Protein AF-A0A7X9FIW3-F1 (afdb_monomer)

Secondary structure (DSSP, 8-state):
-----HHHHHHHHHHHHHHHHHHHHHTS-THHHHSTTHHHHHHHHHTTHHHHHHHHHHHHHHHHHHHHTTTT---S-HHHHHHHHHHHHHHHHHHHHHHHHHHHHHH--TTPPPS--

Mean predicted aligned error: 7.61 Å

Foldseek 3Di:
DLDDDVVLVVLLVVLVVLLVLLVVLVPDDPVQQVDPPNVVSNVSSVVSVVSVVSNVVSVVVSVCVVCVVVVNDCPDDPVNVVVVVCVVPVVVVVVVVVVVVVVCVVPPPDPDDDPPD

Nearest PDB structures (foldseek):
  4j2c-assembly2_C  TM=3.605E-01  e=4.561E+00  Homo sapiens

Structure (mmCIF, N/CA/C/O backbone):
data_AF-A0A7X9FIW3-F1
#
_entry.id   AF-A0A7X9FIW3-F1
#
loop_
_atom_site.group_PDB
_atom_site.id
_atom_site.type_symbol
_atom_site.label_atom_id
_atom_site.label_alt_id
_atom_site.label_comp_id
_atom_site.label_asym_id
_atom_site.label_entity_id
_atom_site.label_seq_id
_atom_site.pdbx_PDB_ins_code
_atom_site.Cartn_x
_atom_site.Cartn_y
_atom_site.Cartn_z
_atom_site.occupancy
_atom_site.B_iso_or_equiv
_atom_site.auth_seq_id
_atom_site.auth_comp_id
_atom_site.auth_asym_id
_atom_site.auth_atom_id
_atom_site.pdbx_PDB_model_num
ATOM 1 N N . MET A 1 1 ? -22.453 4.191 14.105 1.00 42.66 1 MET A N 1
ATOM 2 C CA . MET A 1 1 ? -21.769 4.792 12.939 1.00 42.66 1 MET A CA 1
ATOM 3 C C . MET A 1 1 ? -20.313 5.036 13.299 1.00 42.66 1 MET A C 1
ATOM 5 O O . MET A 1 1 ? -20.052 5.840 14.179 1.00 42.66 1 MET A O 1
ATOM 9 N N . THR A 1 2 ? -19.364 4.321 12.695 1.00 57.62 2 THR A N 1
ATOM 10 C CA . THR A 1 2 ? -17.938 4.665 12.823 1.00 57.62 2 THR A CA 1
ATOM 11 C C . THR A 1 2 ? -17.692 5.971 12.080 1.00 57.62 2 THR A C 1
ATOM 13 O O . THR A 1 2 ? -17.872 6.025 10.863 1.00 57.62 2 THR A O 1
ATOM 16 N N . LYS A 1 3 ? -17.344 7.029 12.815 1.00 69.31 3 LYS A N 1
ATOM 17 C CA . LYS A 1 3 ? -17.013 8.339 12.251 1.00 69.31 3 LYS A CA 1
ATOM 18 C C . LYS A 1 3 ? -15.813 8.164 11.317 1.00 69.31 3 LYS A C 1
ATOM 20 O O . LYS A 1 3 ? -14.757 7.721 11.760 1.00 69.31 3 LYS A O 1
ATOM 25 N N . ARG A 1 4 ? -15.988 8.444 10.023 1.00 79.81 4 ARG A N 1
ATOM 26 C CA . ARG A 1 4 ? -14.851 8.510 9.094 1.00 79.81 4 ARG A CA 1
ATOM 27 C C . ARG A 1 4 ? -14.062 9.773 9.411 1.00 79.81 4 ARG A C 1
ATOM 29 O O . ARG A 1 4 ? -14.666 10.808 9.683 1.00 79.81 4 ARG A O 1
ATOM 36 N N . ILE A 1 5 ? -12.739 9.673 9.375 1.00 89.12 5 ILE A N 1
ATOM 37 C CA . ILE A 1 5 ? -11.832 10.807 9.559 1.00 89.12 5 ILE A CA 1
ATOM 38 C C . ILE A 1 5 ? -11.162 11.038 8.200 1.00 89.12 5 ILE A C 1
ATOM 40 O O . ILE A 1 5 ? -10.210 10.325 7.880 1.00 89.12 5 ILE A O 1
ATOM 44 N N . PRO A 1 6 ? -11.679 11.960 7.363 1.00 91.06 6 PRO A N 1
ATOM 45 C CA . PRO A 1 6 ? -11.217 12.141 5.984 1.00 91.06 6 PRO A CA 1
ATOM 46 C C . PRO A 1 6 ? -9.705 12.348 5.861 1.00 91.06 6 PRO A C 1
ATOM 48 O O . PRO A 1 6 ? -9.083 11.814 4.952 1.00 91.06 6 PRO A O 1
ATOM 51 N N . GLN A 1 7 ? -9.101 13.050 6.818 1.00 93.12 7 GLN A N 1
ATOM 52 C CA . GLN A 1 7 ? -7.665 13.320 6.873 1.00 93.12 7 GLN A CA 1
ATOM 53 C C . GLN A 1 7 ? -6.844 12.026 6.946 1.00 93.12 7 GLN A C 1
ATOM 55 O O . GLN A 1 7 ? -5.830 11.884 6.269 1.00 93.12 7 GLN A O 1
ATOM 60 N N . ILE A 1 8 ? -7.316 11.054 7.732 1.00 92.06 8 ILE A N 1
ATOM 61 C CA . ILE A 1 8 ? -6.669 9.748 7.869 1.00 92.06 8 ILE A CA 1
ATOM 62 C C . ILE A 1 8 ? -6.830 8.935 6.581 1.00 92.06 8 IL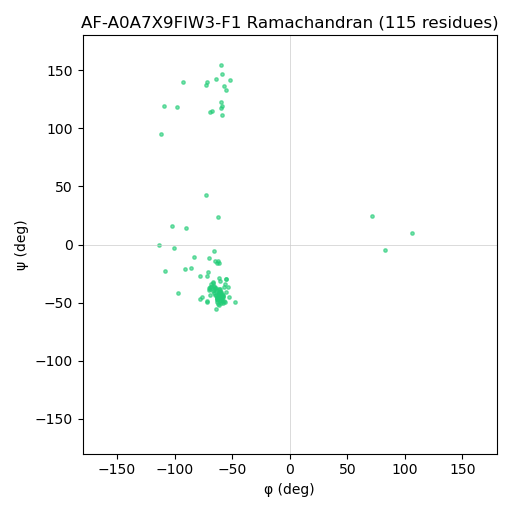E A C 1
ATOM 64 O O . ILE A 1 8 ? -5.894 8.266 6.150 1.00 92.06 8 ILE A O 1
ATOM 68 N N . GLU A 1 9 ? -8.000 9.005 5.945 1.00 92.12 9 GLU A N 1
ATOM 69 C CA . GLU A 1 9 ? -8.245 8.326 4.669 1.00 92.12 9 GLU A CA 1
ATOM 70 C C . GLU A 1 9 ? -7.316 8.861 3.569 1.00 92.12 9 GLU A C 1
ATOM 72 O O . GLU A 1 9 ? -6.695 8.063 2.869 1.00 92.12 9 GLU A O 1
ATOM 77 N N . VAL A 1 10 ? -7.160 10.187 3.465 1.00 94.50 10 VAL A N 1
ATOM 78 C CA . VAL A 1 10 ? -6.236 10.832 2.516 1.00 94.50 10 VAL A CA 1
ATOM 79 C C . VAL A 1 10 ? -4.800 10.397 2.780 1.00 94.50 10 VAL A C 1
ATOM 81 O O . VAL A 1 10 ? -4.105 10.005 1.846 1.00 94.50 10 VAL A O 1
ATOM 84 N N . LEU A 1 11 ? -4.366 10.379 4.042 1.00 94.94 11 LEU A N 1
ATOM 85 C CA . LEU A 1 11 ? -3.013 9.950 4.386 1.00 94.94 11 LEU A CA 1
ATOM 86 C C . LEU A 1 11 ? -2.751 8.491 3.983 1.00 94.94 11 LEU A C 1
ATOM 88 O O . LEU A 1 11 ? -1.678 8.180 3.469 1.00 94.94 11 LEU A O 1
ATOM 92 N N . ARG A 1 12 ? -3.739 7.599 4.133 1.00 94.56 12 ARG A N 1
ATOM 93 C CA . ARG A 1 12 ? -3.618 6.224 3.625 1.00 94.56 12 ARG A CA 1
ATOM 94 C C . ARG A 1 12 ? -3.540 6.168 2.103 1.00 94.56 12 ARG A C 1
ATOM 96 O O . ARG A 1 12 ? -2.791 5.347 1.587 1.00 94.56 12 ARG A O 1
ATOM 103 N N . VAL A 1 13 ? -4.308 6.993 1.391 1.00 95.12 13 VAL A N 1
ATOM 104 C CA . VAL A 1 13 ? -4.256 7.050 -0.079 1.00 95.12 13 VAL A CA 1
ATOM 105 C C . VAL A 1 13 ? -2.881 7.520 -0.544 1.00 95.12 13 VAL A C 1
ATOM 107 O O . VAL A 1 13 ? -2.300 6.877 -1.411 1.00 95.12 13 VAL A O 1
ATOM 110 N N . LEU A 1 14 ? -2.325 8.566 0.073 1.00 95.94 14 LEU A N 1
ATOM 111 C CA . LEU A 1 14 ? -0.973 9.047 -0.228 1.00 95.94 14 LEU A CA 1
ATOM 112 C C . LEU A 1 14 ? 0.086 7.977 0.060 1.00 95.94 14 LEU A C 1
ATOM 114 O O . LEU A 1 14 ? 0.949 7.723 -0.777 1.00 95.94 14 LEU A O 1
ATOM 118 N N . ALA A 1 15 ? -0.015 7.300 1.206 1.00 96.06 15 ALA A N 1
ATOM 119 C CA . ALA A 1 15 ? 0.890 6.214 1.563 1.00 96.06 15 ALA A CA 1
ATOM 120 C C . ALA A 1 15 ? 0.816 5.056 0.551 1.00 96.06 15 ALA A C 1
ATOM 122 O O . ALA A 1 15 ? 1.842 4.590 0.067 1.00 96.06 15 ALA A O 1
ATOM 123 N N . MET A 1 16 ? -0.394 4.637 0.172 1.00 95.75 16 MET A N 1
ATOM 124 C CA . MET A 1 16 ? -0.619 3.580 -0.816 1.00 95.75 16 MET A CA 1
ATOM 125 C C . MET A 1 16 ? -0.145 3.981 -2.221 1.00 95.75 16 MET A C 1
ATOM 127 O O . MET A 1 16 ? 0.406 3.143 -2.930 1.00 95.75 16 MET A O 1
ATOM 131 N N . ALA A 1 17 ? -0.301 5.250 -2.609 1.00 95.44 17 ALA A N 1
ATOM 132 C CA . ALA A 1 17 ? 0.235 5.775 -3.862 1.00 95.44 17 ALA A CA 1
ATOM 133 C C . ALA A 1 17 ? 1.770 5.721 -3.877 1.00 95.44 17 ALA A C 1
ATOM 135 O O . ALA A 1 17 ? 2.350 5.261 -4.856 1.00 95.44 17 ALA A O 1
ATOM 136 N N . GLY A 1 18 ? 2.428 6.102 -2.777 1.00 95.00 18 GLY A N 1
ATOM 137 C CA . GLY A 1 18 ? 3.881 5.971 -2.635 1.00 95.00 18 GLY A CA 1
ATOM 138 C C . GLY A 1 18 ? 4.363 4.526 -2.804 1.00 95.00 18 GLY A C 1
ATOM 139 O O . GLY A 1 18 ? 5.295 4.279 -3.563 1.00 95.00 18 GLY A O 1
ATOM 140 N N . VAL A 1 19 ? 3.680 3.561 -2.175 1.00 95.50 19 VAL A N 1
ATOM 141 C CA . VAL A 1 19 ? 3.976 2.123 -2.336 1.00 95.50 19 VAL A CA 1
ATOM 142 C C . VAL A 1 19 ? 3.789 1.668 -3.781 1.00 95.50 19 VAL A C 1
ATOM 144 O O . VAL A 1 19 ? 4.624 0.939 -4.317 1.00 95.50 19 VAL A O 1
ATOM 147 N N . PHE A 1 20 ? 2.702 2.101 -4.422 1.00 93.75 20 PHE A N 1
ATOM 148 C CA . PHE A 1 20 ? 2.430 1.777 -5.816 1.00 93.75 20 PHE A CA 1
ATOM 149 C C . PHE A 1 20 ? 3.542 2.286 -6.735 1.00 93.75 20 PHE A C 1
ATOM 151 O O . PHE A 1 20 ? 4.073 1.503 -7.518 1.00 93.75 20 PHE A O 1
ATOM 158 N N . PHE A 1 21 ? 3.936 3.557 -6.619 1.00 93.12 21 PHE A N 1
ATOM 159 C CA . PHE A 1 21 ? 4.984 4.119 -7.470 1.00 93.12 21 PHE A CA 1
ATOM 160 C C . PHE A 1 21 ? 6.367 3.534 -7.179 1.00 93.12 21 PHE A C 1
ATOM 162 O O . PHE A 1 21 ? 7.131 3.335 -8.117 1.00 93.12 21 PHE A O 1
ATOM 169 N N . PHE A 1 22 ? 6.669 3.189 -5.926 1.00 92.75 22 PHE A N 1
ATOM 170 C CA . PHE A 1 22 ? 7.884 2.451 -5.576 1.00 92.75 22 PHE A CA 1
ATOM 171 C C . PHE A 1 22 ? 7.963 1.108 -6.313 1.00 92.75 22 PHE A C 1
ATOM 173 O O . PHE A 1 22 ? 8.959 0.809 -6.971 1.00 92.75 22 PHE A O 1
ATOM 180 N N . HIS A 1 23 ? 6.892 0.310 -6.263 1.00 92.06 23 HIS A N 1
ATOM 181 C CA . HIS A 1 23 ? 6.865 -0.975 -6.961 1.00 92.06 23 HIS A CA 1
ATOM 182 C C . HIS A 1 23 ? 6.811 -0.819 -8.479 1.00 92.06 23 HIS A C 1
ATOM 184 O O . HIS A 1 23 ? 7.473 -1.578 -9.183 1.00 92.06 23 HIS A O 1
ATOM 190 N N . LEU A 1 24 ? 6.084 0.177 -8.987 1.00 88.62 24 LEU A N 1
ATOM 191 C CA . LEU A 1 24 ? 6.079 0.487 -10.411 1.00 88.62 24 LEU A CA 1
ATOM 192 C C . LEU A 1 24 ? 7.496 0.815 -10.890 1.00 88.62 24 LEU A C 1
ATOM 194 O O . LEU A 1 24 ? 7.935 0.260 -11.888 1.00 88.62 24 LEU A O 1
ATOM 198 N N . TRP A 1 25 ? 8.234 1.638 -10.144 1.00 88.56 25 TRP A N 1
ATOM 199 C CA . TRP A 1 25 ? 9.617 1.980 -10.468 1.00 88.56 25 TRP A CA 1
ATOM 200 C C . TRP A 1 25 ? 10.538 0.756 -10.492 1.00 88.56 25 TRP A C 1
ATOM 202 O O . TRP A 1 25 ? 11.367 0.636 -11.387 1.00 88.56 25 TRP A O 1
ATOM 212 N N . SER A 1 26 ? 10.346 -0.196 -9.572 1.00 83.50 26 SER A N 1
ATOM 213 C CA . SER A 1 26 ? 11.161 -1.420 -9.502 1.00 83.50 26 SER A CA 1
ATOM 214 C C . SER A 1 26 ? 11.023 -2.367 -10.701 1.00 83.50 26 SER A C 1
ATOM 216 O O . SER A 1 26 ? 11.844 -3.268 -10.852 1.00 83.50 26 SER A O 1
ATOM 218 N N . VAL A 1 27 ? 10.000 -2.183 -11.541 1.00 82.94 27 VAL A N 1
ATOM 219 C C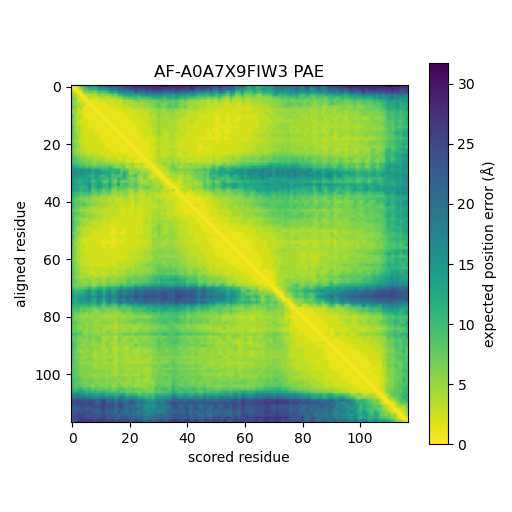A . VAL A 1 27 ? 9.748 -3.026 -12.723 1.00 82.94 27 VAL A CA 1
ATOM 220 C C . VAL A 1 27 ? 9.927 -2.277 -14.048 1.00 82.94 27 VAL A C 1
ATOM 222 O O . VAL A 1 27 ? 9.748 -2.870 -15.111 1.00 82.94 27 VAL A O 1
ATOM 225 N N . ILE A 1 28 ? 10.276 -0.984 -14.010 1.00 84.00 28 ILE A N 1
ATOM 226 C CA . ILE A 1 28 ? 10.591 -0.204 -15.214 1.00 84.00 28 ILE A CA 1
ATOM 227 C C . ILE A 1 28 ? 11.962 -0.651 -15.760 1.00 84.00 28 ILE A C 1
ATOM 229 O O . ILE A 1 28 ? 12.902 -0.812 -14.981 1.00 84.00 28 ILE A O 1
ATOM 233 N N . PRO A 1 29 ? 12.116 -0.829 -17.089 1.00 80.19 29 PRO A N 1
ATOM 234 C CA . PRO A 1 29 ? 13.401 -1.174 -17.697 1.00 80.19 29 PRO A CA 1
ATOM 235 C C . PRO A 1 29 ? 14.507 -0.145 -17.410 1.00 80.19 29 PRO A C 1
ATOM 237 O O . PRO A 1 29 ? 14.250 1.058 -17.413 1.00 80.19 29 PRO A O 1
ATOM 240 N N . GLU A 1 30 ? 15.758 -0.600 -17.279 1.00 77.50 30 GLU A N 1
ATOM 241 C CA . GLU A 1 30 ? 16.923 0.244 -16.937 1.00 77.50 30 GLU A CA 1
ATOM 242 C C . GLU A 1 30 ? 17.139 1.447 -17.875 1.00 77.50 30 GLU A C 1
ATOM 244 O O . GLU A 1 30 ? 17.610 2.508 -17.459 1.00 77.50 30 GLU A O 1
ATOM 249 N N . VAL A 1 31 ? 16.750 1.331 -19.149 1.00 70.25 31 VAL A N 1
ATOM 250 C CA . VAL A 1 31 ? 16.821 2.449 -20.108 1.00 70.25 31 VAL A CA 1
ATOM 251 C C . VAL A 1 31 ? 15.971 3.653 -19.668 1.00 70.25 31 VAL A C 1
ATOM 253 O O . VAL A 1 31 ? 16.340 4.802 -19.917 1.00 70.25 31 VAL A O 1
ATOM 256 N N . GLY A 1 32 ? 14.864 3.404 -18.961 1.00 74.12 32 GLY A N 1
ATOM 257 C CA . GLY A 1 32 ? 13.982 4.434 -18.412 1.00 74.12 32 GLY A CA 1
ATOM 258 C C . GLY A 1 32 ? 14.449 5.016 -17.074 1.00 74.12 32 GLY A C 1
ATOM 259 O O . GLY A 1 32 ? 13.893 6.020 -16.634 1.00 74.12 32 GLY A O 1
ATOM 260 N N . THR A 1 33 ? 15.454 4.418 -16.426 1.00 78.69 33 THR A N 1
ATOM 261 C CA . THR A 1 33 ? 15.944 4.845 -15.103 1.00 78.69 33 THR A CA 1
ATOM 262 C C . THR A 1 33 ? 17.312 5.526 -15.157 1.00 78.69 33 THR A C 1
ATOM 264 O O . THR A 1 33 ? 17.627 6.325 -14.279 1.00 78.69 33 THR A O 1
ATOM 267 N N . THR A 1 34 ? 18.110 5.264 -16.195 1.00 83.94 34 THR A N 1
ATOM 268 C CA . THR A 1 34 ? 19.478 5.797 -16.348 1.00 83.94 34 THR A CA 1
ATOM 269 C C . THR A 1 34 ? 19.553 7.122 -17.112 1.00 83.94 34 THR A C 1
ATOM 271 O O . THR A 1 34 ? 20.514 7.873 -16.950 1.00 83.94 34 THR A O 1
ATOM 274 N N . THR A 1 35 ? 18.542 7.449 -17.919 1.00 85.44 35 THR A N 1
ATOM 275 C CA . THR A 1 35 ? 18.480 8.708 -18.677 1.00 85.44 35 THR A CA 1
ATOM 276 C C . THR A 1 35 ? 17.732 9.786 -17.890 1.00 85.44 35 THR A C 1
ATOM 278 O O . THR A 1 35 ? 16.729 9.469 -17.255 1.00 85.44 35 THR A O 1
ATOM 281 N N . PRO A 1 36 ? 18.166 11.065 -17.890 1.00 85.69 36 PRO A N 1
ATOM 282 C CA . PRO A 1 36 ? 17.428 12.132 -17.214 1.00 85.69 36 PRO A CA 1
ATOM 283 C C . PRO A 1 36 ? 15.987 12.252 -17.740 1.00 85.69 36 PRO A C 1
ATOM 285 O O . PRO A 1 36 ? 15.797 12.238 -18.957 1.00 85.69 36 PRO A O 1
ATOM 288 N N . PRO A 1 37 ? 14.970 12.410 -16.867 1.00 84.88 37 PRO A N 1
ATOM 289 C CA . PRO A 1 37 ? 15.034 12.648 -15.412 1.00 84.88 37 PRO A CA 1
ATOM 290 C C . PRO A 1 37 ? 15.045 11.383 -14.520 1.00 84.88 37 PRO A C 1
ATOM 292 O O . PRO A 1 37 ? 14.835 11.482 -13.312 1.00 84.88 37 PRO A O 1
ATOM 295 N N . GLY A 1 38 ? 15.279 10.200 -15.087 1.00 86.75 38 GLY A N 1
ATOM 296 C CA . GLY A 1 38 ? 15.185 8.895 -14.431 1.00 86.75 38 GLY A CA 1
ATOM 297 C C . GLY A 1 38 ? 15.878 8.775 -13.067 1.00 86.75 38 GLY A C 1
ATOM 298 O O . GLY A 1 38 ? 15.207 8.379 -12.116 1.00 86.75 38 GLY A O 1
ATOM 299 N N . PRO A 1 39 ? 17.150 9.189 -12.902 1.00 89.06 39 PRO A N 1
ATOM 300 C CA . PRO A 1 39 ? 17.836 9.082 -11.612 1.00 89.06 39 PRO A CA 1
ATOM 301 C C . PRO A 1 39 ? 17.137 9.853 -10.482 1.00 89.06 39 PRO A C 1
ATOM 303 O O . PRO A 1 39 ? 16.955 9.326 -9.389 1.00 89.06 39 PRO A O 1
ATOM 306 N N . VAL A 1 40 ? 16.643 11.063 -10.772 1.00 90.00 40 VAL A N 1
ATOM 307 C CA . VAL A 1 40 ? 15.924 11.899 -9.794 1.00 90.00 40 VAL A CA 1
ATOM 308 C C . VAL A 1 40 ? 14.605 11.248 -9.383 1.00 90.00 40 VAL A C 1
ATOM 310 O O . VAL A 1 40 ? 14.249 11.239 -8.205 1.00 90.00 40 VAL A O 1
ATOM 313 N N . PHE A 1 41 ? 13.871 10.675 -10.341 1.00 89.31 41 PHE A N 1
ATOM 314 C CA . PHE A 1 41 ? 12.665 9.917 -10.020 1.00 89.31 41 PHE A CA 1
ATOM 315 C C . PHE A 1 41 ? 12.981 8.666 -9.205 1.00 89.31 41 PHE A C 1
ATOM 317 O O . PHE A 1 41 ? 12.237 8.365 -8.277 1.00 89.31 41 PHE A O 1
ATOM 324 N N . GL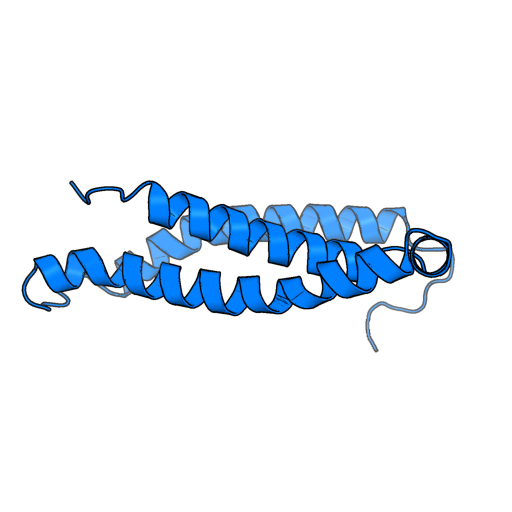Y A 1 42 ? 14.092 7.988 -9.489 1.00 87.50 42 GLY A N 1
ATOM 325 C CA . GLY A 1 42 ? 14.558 6.858 -8.695 1.00 87.50 42 GLY A CA 1
ATOM 326 C C . GLY A 1 42 ? 14.771 7.221 -7.230 1.00 87.50 42 GLY A C 1
ATOM 327 O O . GLY A 1 42 ? 14.213 6.551 -6.363 1.00 87.50 42 GLY A O 1
ATOM 328 N N . ASP A 1 43 ? 15.475 8.317 -6.952 1.00 88.94 43 ASP A N 1
ATOM 329 C CA . ASP A 1 43 ? 15.745 8.769 -5.581 1.00 88.94 43 ASP A CA 1
ATOM 330 C C . ASP A 1 43 ? 14.461 9.095 -4.803 1.00 88.94 43 ASP A C 1
ATOM 332 O O . ASP A 1 43 ? 14.315 8.727 -3.631 1.00 88.94 43 ASP A O 1
ATOM 336 N N . VAL A 1 44 ? 13.501 9.756 -5.461 1.00 90.31 44 VAL A N 1
ATOM 337 C CA . VAL A 1 44 ? 12.211 10.127 -4.860 1.00 90.31 44 VAL A CA 1
ATOM 338 C C . VAL A 1 44 ? 11.322 8.900 -4.660 1.00 90.31 44 VAL A C 1
ATOM 340 O O . VAL A 1 44 ? 10.778 8.697 -3.573 1.00 90.31 44 VAL A O 1
ATOM 343 N N . LEU A 1 45 ? 11.161 8.068 -5.690 1.00 91.69 45 LEU A N 1
ATOM 344 C CA . LEU A 1 45 ? 10.267 6.912 -5.647 1.00 91.69 45 LEU A CA 1
ATOM 345 C C . LEU A 1 45 ? 10.807 5.800 -4.752 1.00 91.69 45 LEU A C 1
ATOM 347 O O . LEU A 1 45 ? 10.003 5.101 -4.134 1.00 91.69 45 LEU A O 1
ATOM 351 N N . ALA A 1 46 ? 12.130 5.699 -4.581 1.00 88.12 46 ALA A N 1
ATOM 352 C CA . ALA A 1 46 ? 12.757 4.817 -3.601 1.00 88.12 46 ALA A CA 1
ATOM 353 C C . ALA A 1 46 ? 12.241 5.072 -2.176 1.00 88.12 46 ALA A C 1
ATOM 355 O O . ALA A 1 46 ? 12.132 4.124 -1.404 1.00 88.12 46 ALA A O 1
ATOM 356 N N . GLN A 1 47 ? 11.833 6.303 -1.837 1.00 91.94 47 GLN A N 1
ATOM 357 C CA . GLN A 1 47 ? 11.260 6.628 -0.521 1.00 91.94 47 GLN A CA 1
ATOM 358 C C . GLN A 1 47 ? 9.862 6.035 -0.294 1.00 91.94 47 GLN A C 1
ATOM 360 O O . GLN A 1 47 ? 9.370 6.023 0.838 1.00 91.94 47 GLN A O 1
ATOM 365 N N . GLY A 1 48 ? 9.208 5.506 -1.332 1.00 91.56 48 GLY A N 1
ATOM 366 C CA . GLY A 1 48 ? 7.865 4.937 -1.229 1.00 91.56 48 GLY A CA 1
ATOM 367 C C . GLY A 1 48 ? 7.756 3.724 -0.294 1.00 91.56 48 GLY A C 1
ATOM 368 O O . GLY A 1 48 ? 6.647 3.414 0.147 1.00 91.56 48 GLY A O 1
ATOM 369 N N . TYR A 1 49 ? 8.874 3.102 0.116 1.00 91.56 49 TYR A N 1
ATOM 370 C CA . TYR A 1 49 ? 8.888 2.063 1.161 1.00 91.56 49 TYR A CA 1
ATOM 371 C C . TYR A 1 49 ? 8.281 2.550 2.491 1.00 91.56 49 TYR A C 1
ATOM 373 O O . TYR A 1 49 ? 7.596 1.789 3.182 1.00 91.56 49 TYR A O 1
ATOM 381 N N . LEU A 1 50 ? 8.454 3.837 2.826 1.00 94.62 50 LEU A N 1
ATOM 382 C CA . LEU A 1 50 ? 7.859 4.457 4.016 1.00 94.62 50 LEU A CA 1
ATOM 383 C C . LEU A 1 50 ? 6.328 4.413 3.973 1.00 94.62 50 LEU A C 1
ATOM 385 O O . LEU A 1 50 ? 5.675 4.314 5.015 1.00 94.62 50 LEU A O 1
ATOM 389 N N . GLY A 1 51 ? 5.749 4.419 2.769 1.00 94.88 51 GLY A N 1
ATOM 390 C CA . GLY A 1 51 ? 4.313 4.289 2.560 1.00 94.88 51 GLY A CA 1
ATOM 391 C C . GLY A 1 51 ? 3.748 3.005 3.168 1.00 94.88 51 GLY A C 1
ATOM 392 O O . GLY A 1 51 ? 2.676 3.047 3.768 1.00 94.88 51 GLY A O 1
ATOM 393 N N . VAL A 1 52 ? 4.480 1.883 3.122 1.00 94.44 52 VAL A N 1
ATOM 394 C CA . VAL A 1 52 ? 4.038 0.612 3.729 1.00 94.44 52 VAL A CA 1
ATOM 395 C C . VAL A 1 52 ? 3.910 0.756 5.244 1.00 94.44 52 VAL A C 1
ATOM 397 O O . VAL A 1 52 ? 2.902 0.351 5.829 1.00 94.44 52 VAL A O 1
ATOM 400 N N . VAL A 1 53 ? 4.917 1.361 5.880 1.00 95.69 53 VAL A N 1
ATOM 401 C CA . VAL A 1 53 ? 4.963 1.561 7.335 1.00 95.69 53 VAL A CA 1
ATOM 402 C C . VAL A 1 53 ? 3.809 2.457 7.778 1.00 95.69 53 VAL A C 1
ATOM 404 O O . VAL A 1 53 ? 3.027 2.079 8.653 1.00 95.69 53 VAL A O 1
ATOM 407 N N . VAL A 1 54 ? 3.651 3.609 7.122 1.00 95.44 54 VAL A N 1
ATOM 408 C CA . VAL 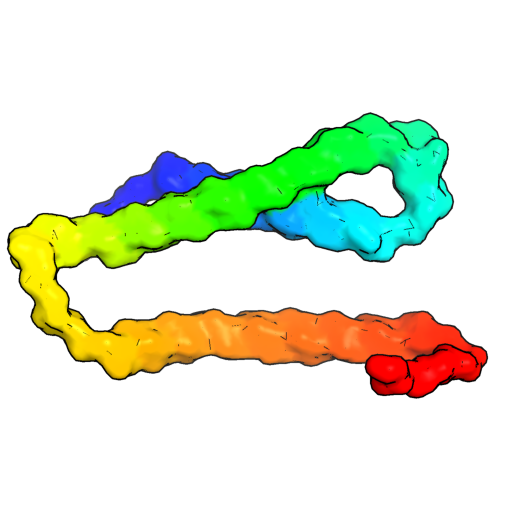A 1 54 ? 2.601 4.589 7.428 1.00 95.44 54 VAL A CA 1
ATOM 409 C C . VAL A 1 54 ? 1.209 3.996 7.195 1.00 95.44 54 VAL A C 1
ATOM 411 O O . VAL A 1 54 ? 0.345 4.079 8.071 1.00 95.44 54 VAL A O 1
ATOM 414 N N . PHE A 1 55 ? 0.985 3.339 6.054 1.00 95.44 55 PHE A N 1
ATOM 415 C CA . PHE A 1 55 ? -0.300 2.726 5.724 1.00 95.44 55 PHE A CA 1
ATOM 416 C C . PHE A 1 55 ? -0.704 1.652 6.739 1.00 95.44 55 PHE A C 1
ATOM 418 O O . PHE A 1 55 ? -1.855 1.633 7.191 1.00 95.44 55 PHE A O 1
ATOM 425 N N . ASN A 1 56 ? 0.228 0.776 7.124 1.00 94.19 56 ASN A N 1
ATOM 426 C CA . ASN A 1 56 ? -0.040 -0.301 8.074 1.00 94.19 56 ASN A CA 1
ATOM 427 C C . ASN A 1 56 ? -0.287 0.230 9.491 1.00 94.19 56 ASN A C 1
ATOM 429 O O . ASN A 1 56 ? -1.253 -0.198 10.129 1.00 94.19 56 ASN A O 1
ATOM 433 N N . ALA A 1 57 ? 0.512 1.197 9.955 1.00 95.44 57 ALA A N 1
ATOM 434 C CA . ALA A 1 57 ? 0.332 1.827 11.262 1.00 95.44 57 ALA A CA 1
ATOM 435 C C . ALA A 1 57 ? -1.039 2.516 11.374 1.00 95.44 57 ALA A C 1
ATOM 437 O O . ALA A 1 57 ? -1.798 2.266 12.314 1.00 95.44 57 ALA A O 1
ATOM 438 N N . ILE A 1 58 ? -1.409 3.312 10.366 1.00 94.50 58 ILE A N 1
ATOM 439 C CA . ILE A 1 58 ? -2.704 3.998 10.319 1.00 94.50 58 ILE A CA 1
ATOM 440 C C . ILE A 1 58 ? -3.858 3.002 10.217 1.00 94.50 58 ILE A C 1
ATOM 442 O O . ILE A 1 58 ? -4.878 3.163 10.887 1.00 94.50 58 ILE A O 1
ATOM 446 N N . SER A 1 59 ? -3.727 1.972 9.381 1.00 91.38 59 SER A N 1
ATOM 447 C CA . SER A 1 59 ? -4.766 0.951 9.238 1.00 91.38 59 SER A CA 1
ATOM 448 C C . SER A 1 59 ? -5.003 0.222 10.559 1.00 91.38 59 SER A C 1
ATOM 450 O O . SER A 1 59 ? -6.156 0.026 10.938 1.00 91.38 59 SER A O 1
ATOM 452 N N . GLY A 1 60 ? -3.937 -0.119 11.290 1.00 90.81 60 GLY A N 1
ATOM 453 C CA . GLY A 1 60 ? -4.024 -0.678 12.640 1.00 90.81 60 GLY A CA 1
ATOM 454 C C . GLY A 1 60 ? -4.747 0.257 13.610 1.00 90.81 60 GLY A C 1
ATOM 455 O O . GLY A 1 60 ? -5.703 -0.160 14.259 1.00 90.81 60 GLY A O 1
ATOM 456 N N . 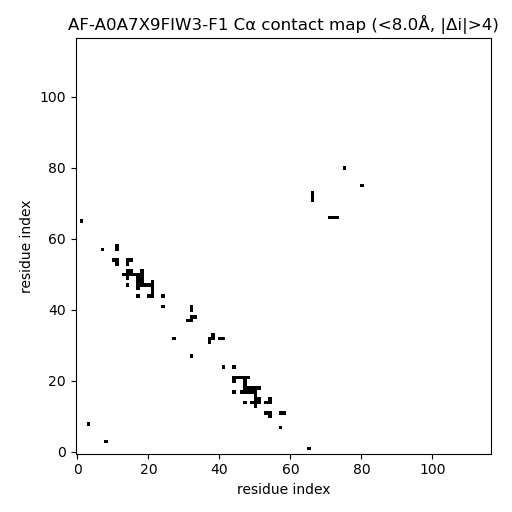PHE A 1 61 ? -4.365 1.534 13.638 1.00 91.19 61 PHE A N 1
ATOM 457 C CA . PHE A 1 61 ? -5.007 2.557 14.468 1.00 91.19 61 PHE A CA 1
ATOM 458 C C . PHE A 1 61 ? -6.509 2.726 14.168 1.00 91.19 61 PHE A C 1
ATOM 460 O O . PHE A 1 61 ? -7.347 2.732 15.070 1.00 91.19 61 PHE A O 1
ATOM 467 N N . VAL A 1 62 ? -6.891 2.809 12.891 1.00 90.25 62 VAL A N 1
ATOM 468 C CA . VAL A 1 62 ? -8.303 2.933 12.488 1.00 90.25 62 VAL A CA 1
ATOM 469 C C . VAL A 1 62 ? -9.099 1.678 12.851 1.00 90.25 62 VAL A C 1
ATOM 471 O O . VAL A 1 62 ? -10.269 1.777 13.221 1.00 90.25 62 VAL A O 1
ATOM 474 N N . LEU A 1 63 ? -8.481 0.497 12.763 1.00 87.44 63 LEU A N 1
ATOM 475 C CA . LEU A 1 63 ? -9.113 -0.768 13.137 1.00 87.44 63 LEU A CA 1
ATOM 476 C C . LEU A 1 63 ? -9.389 -0.864 14.644 1.00 87.44 63 LEU A C 1
ATOM 478 O O . LEU A 1 63 ? -10.384 -1.482 15.025 1.00 87.44 63 LEU A O 1
ATOM 482 N N . THR A 1 64 ? -8.557 -0.255 15.493 1.00 87.44 64 THR A N 1
ATOM 483 C CA . THR A 1 64 ? -8.724 -0.283 16.956 1.00 87.44 64 THR A CA 1
ATOM 484 C C . THR A 1 64 ? -9.652 0.812 17.486 1.00 87.44 64 THR A C 1
ATOM 486 O O . THR A 1 64 ? -10.234 0.641 18.556 1.00 87.44 64 THR A O 1
ATOM 489 N N . LEU A 1 65 ? -9.888 1.893 16.737 1.00 87.25 65 LEU A N 1
ATOM 490 C CA . LEU A 1 65 ? -10.750 3.009 17.155 1.00 87.25 65 LEU A CA 1
ATOM 491 C C . LEU A 1 65 ? -12.167 2.589 17.623 1.00 87.25 65 LEU A C 1
ATOM 493 O O . LEU A 1 65 ? -12.614 3.047 18.678 1.00 87.25 65 LEU A O 1
ATOM 497 N N . PRO A 1 66 ? -12.889 1.687 16.924 1.00 82.38 66 PRO A N 1
ATOM 498 C CA . PRO A 1 66 ? -14.206 1.226 17.364 1.00 82.38 66 PRO A CA 1
ATOM 499 C C . PRO A 1 66 ? -14.146 0.324 18.602 1.00 82.38 66 PRO A C 1
ATOM 501 O O . PRO A 1 66 ? -15.149 0.194 19.299 1.00 82.38 66 PRO A O 1
ATOM 504 N N . LEU A 1 67 ? -13.002 -0.323 18.850 1.00 83.31 67 LEU A N 1
ATOM 505 C CA . LEU A 1 67 ? -12.771 -1.156 20.029 1.00 83.31 67 LEU A CA 1
ATOM 506 C C . LEU A 1 67 ? -12.518 -0.279 21.260 1.00 83.31 67 LEU A C 1
ATOM 508 O O . LEU A 1 67 ? -13.138 -0.488 22.301 1.00 83.31 67 LEU A O 1
ATOM 512 N N . ALA A 1 68 ? -11.682 0.752 21.110 1.00 84.31 68 ALA A N 1
ATOM 513 C CA . ALA A 1 68 ? -11.439 1.754 22.144 1.00 84.31 68 ALA A CA 1
ATOM 514 C C . ALA A 1 68 ? -12.742 2.461 22.558 1.00 84.31 68 ALA A C 1
ATOM 516 O O . ALA A 1 68 ? -13.039 2.569 23.744 1.00 84.31 68 ALA A O 1
ATOM 517 N N . ALA A 1 69 ? -13.587 2.829 21.588 1.00 83.12 69 ALA A N 1
ATOM 518 C CA . ALA A 1 69 ? -14.895 3.440 21.844 1.00 83.12 69 ALA A CA 1
ATOM 519 C C . ALA A 1 69 ? -15.886 2.535 22.610 1.00 83.12 69 ALA A C 1
ATOM 521 O O . ALA A 1 69 ? -16.893 3.023 23.113 1.00 83.12 69 ALA A O 1
ATOM 522 N N . ARG A 1 70 ? -15.629 1.222 22.691 1.00 82.31 70 ARG A N 1
ATOM 523 C CA . ARG A 1 70 ? -16.449 0.235 23.418 1.00 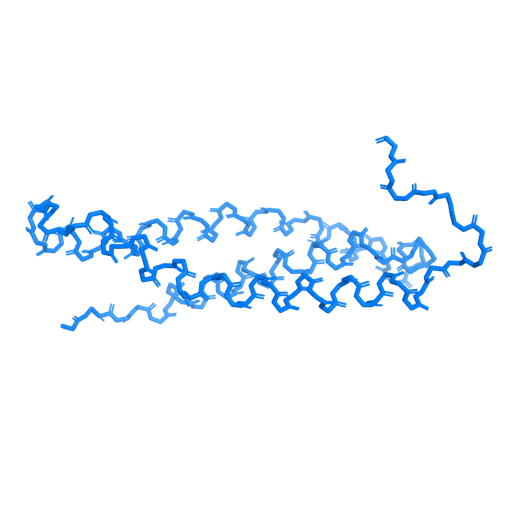82.31 70 ARG A CA 1
ATOM 524 C C . ARG A 1 70 ? -15.842 -0.166 24.768 1.00 82.31 70 ARG A C 1
ATOM 526 O O . ARG A 1 70 ? -16.208 -1.205 25.308 1.00 82.31 70 ARG A O 1
ATOM 533 N N . GLY A 1 71 ? -14.883 0.604 25.285 1.00 81.06 71 GLY A N 1
ATOM 534 C CA . GLY A 1 71 ? -14.204 0.290 26.544 1.00 81.06 71 GLY A CA 1
ATOM 535 C C . GLY A 1 71 ? -13.244 -0.901 26.447 1.00 81.06 71 GLY A C 1
ATOM 536 O O . GLY A 1 71 ? -13.000 -1.569 27.443 1.00 81.06 71 GLY A O 1
ATOM 537 N N . GLY A 1 72 ? -12.727 -1.211 25.251 1.00 71.19 72 GLY A N 1
ATOM 538 C CA . GLY A 1 72 ? -11.716 -2.259 25.048 1.00 71.19 72 GLY A CA 1
ATOM 539 C C . GLY A 1 72 ? -12.260 -3.689 24.941 1.00 71.19 72 GLY A C 1
ATOM 540 O O . GLY A 1 72 ? -11.502 -4.607 24.633 1.00 71.19 72 GLY A O 1
ATOM 541 N N . GLY A 1 73 ? -13.566 -3.898 25.126 1.00 73.50 73 GLY A N 1
ATOM 542 C CA . GLY A 1 73 ? -14.182 -5.220 25.018 1.00 73.50 73 GLY A CA 1
ATOM 543 C C . GLY A 1 73 ? -14.155 -5.775 23.589 1.00 73.50 73 GLY A C 1
ATOM 544 O O . GLY A 1 73 ? -14.849 -5.270 22.701 1.00 73.50 73 GLY A O 1
ATOM 545 N N . LEU A 1 74 ? -13.422 -6.874 23.373 1.00 69.06 74 LEU A N 1
ATOM 546 C CA . LEU A 1 74 ? -13.355 -7.638 22.117 1.00 69.06 74 LEU A CA 1
ATOM 547 C C . LEU A 1 74 ? -14.640 -8.442 21.844 1.00 69.06 74 LEU A C 1
ATOM 549 O O . LEU A 1 74 ? -14.562 -9.572 21.377 1.00 69.06 74 LEU A O 1
ATOM 553 N N . GLY A 1 75 ? -15.837 -7.882 22.067 1.00 68.25 75 GLY A N 1
ATOM 554 C CA . GLY A 1 75 ? -17.143 -8.507 21.759 1.00 68.25 75 GLY A CA 1
ATOM 555 C C . GLY A 1 75 ? -17.380 -8.803 20.261 1.00 68.25 75 GLY A C 1
ATOM 556 O O . GLY A 1 75 ? -18.511 -8.840 19.779 1.00 68.25 75 GLY A O 1
ATOM 557 N N . LEU A 1 76 ? -16.303 -8.940 19.493 1.00 71.62 76 LEU A N 1
ATOM 558 C CA . LEU A 1 76 ? -16.198 -9.260 18.090 1.00 71.62 76 LEU A CA 1
ATOM 559 C C . LEU A 1 76 ? -15.631 -10.675 17.962 1.00 71.62 76 LEU A C 1
ATOM 561 O O . LEU A 1 76 ? -14.498 -10.954 18.335 1.00 71.62 76 LEU A O 1
ATOM 565 N N . SER A 1 77 ? -16.408 -11.562 17.352 1.00 84.56 77 SER A N 1
ATOM 566 C CA . SER A 1 77 ? -15.904 -12.860 16.909 1.00 84.56 77 SER A CA 1
ATOM 567 C C . SER A 1 77 ? -14.749 -12.663 15.914 1.00 84.56 77 SER A C 1
ATOM 569 O O . SER A 1 77 ? -14.942 -12.084 14.838 1.00 84.56 77 SER A O 1
ATOM 571 N N . ALA A 1 78 ? -13.559 -13.168 16.258 1.00 82.12 78 ALA A N 1
ATOM 572 C CA . ALA A 1 78 ? -12.377 -13.114 15.397 1.00 82.12 78 ALA A CA 1
ATOM 573 C C . ALA A 1 78 ? -12.650 -13.747 14.021 1.00 82.12 78 ALA A C 1
ATOM 575 O O . ALA A 1 78 ? -12.299 -13.178 12.988 1.00 82.12 78 ALA A O 1
ATOM 576 N N . SER A 1 79 ? -13.378 -14.867 13.978 1.00 86.56 79 SER A N 1
ATOM 577 C CA . SER A 1 79 ? -13.748 -15.525 12.719 1.00 86.56 79 SER A CA 1
ATOM 578 C C . SER A 1 79 ? -14.662 -14.653 11.850 1.00 86.56 79 SER A C 1
ATOM 580 O O . SER A 1 79 ? -14.462 -14.555 10.637 1.00 86.56 79 SER A O 1
ATOM 582 N N . ARG A 1 80 ? -15.621 -13.933 12.451 1.00 87.38 80 ARG A N 1
ATOM 583 C CA . ARG A 1 80 ? -16.455 -12.955 11.730 1.00 87.38 80 ARG A CA 1
ATOM 584 C C . ARG A 1 80 ? -15.619 -11.790 11.190 1.00 87.38 80 ARG A C 1
ATOM 586 O O . ARG A 1 80 ? -15.913 -11.312 10.092 1.00 87.38 80 ARG A O 1
ATOM 593 N N . PHE A 1 81 ? -14.607 -11.337 11.931 1.00 85.25 81 PHE A N 1
ATOM 594 C CA . PHE A 1 81 ? -13.681 -10.295 11.483 1.00 85.25 81 PHE A CA 1
ATOM 595 C C . PHE A 1 81 ? -12.863 -10.752 10.268 1.00 85.25 81 PHE A C 1
ATOM 597 O O . PHE A 1 81 ? -12.932 -10.113 9.214 1.00 85.25 81 PHE A O 1
ATOM 604 N N . PHE A 1 82 ? -12.166 -11.887 10.376 1.00 89.56 82 PHE A N 1
ATOM 605 C CA . PHE A 1 82 ? -11.335 -12.408 9.290 1.00 89.56 82 PHE A CA 1
ATOM 606 C C . PHE A 1 82 ? -12.157 -12.732 8.046 1.00 89.56 82 PHE A C 1
ATOM 608 O O . PHE A 1 82 ? -11.768 -12.326 6.957 1.00 89.56 82 PHE A O 1
ATOM 615 N N . ARG A 1 83 ? -13.345 -13.335 8.181 1.00 93.19 83 ARG A N 1
ATOM 616 C CA . ARG A 1 83 ? -14.211 -13.630 7.028 1.00 93.19 83 ARG A CA 1
ATOM 617 C C . ARG A 1 83 ? -14.603 -12.376 6.245 1.00 93.19 83 ARG A C 1
ATOM 619 O O . ARG A 1 83 ? -14.570 -12.383 5.019 1.00 93.19 83 ARG A O 1
ATOM 626 N N . ARG A 1 84 ? -14.947 -11.281 6.934 1.00 89.69 84 ARG A N 1
ATOM 627 C CA . ARG A 1 84 ? -15.281 -10.000 6.280 1.00 89.69 84 ARG A CA 1
ATOM 628 C C . ARG A 1 84 ? -14.070 -9.361 5.611 1.00 89.69 84 ARG A C 1
ATOM 630 O O . ARG A 1 84 ? -14.222 -8.729 4.570 1.00 89.69 84 ARG A O 1
ATOM 637 N N . ARG A 1 85 ? -12.892 -9.491 6.222 1.00 89.50 85 ARG A N 1
ATOM 638 C CA . ARG A 1 85 ? -11.646 -8.936 5.690 1.00 89.50 85 ARG A CA 1
ATOM 639 C C . ARG A 1 85 ? -11.176 -9.720 4.465 1.00 89.50 85 ARG A C 1
ATOM 641 O O . ARG A 1 85 ? -10.943 -9.116 3.426 1.00 89.50 85 ARG A O 1
ATOM 648 N N . LEU A 1 86 ? -11.136 -11.046 4.555 1.00 94.19 86 LEU A N 1
ATOM 649 C CA . LEU A 1 86 ? -10.772 -11.935 3.451 1.00 94.19 86 LEU A CA 1
ATOM 650 C C . LEU A 1 86 ? -11.751 -11.811 2.282 1.00 94.19 86 LEU A C 1
ATOM 652 O O . LEU A 1 86 ? -11.315 -11.628 1.155 1.00 94.19 86 LEU A O 1
ATOM 656 N N . GLY A 1 87 ? -13.062 -11.770 2.543 1.00 94.88 87 GLY A N 1
ATOM 657 C CA . GLY A 1 87 ? -14.065 -11.571 1.489 1.00 94.88 87 GLY A CA 1
ATOM 658 C C . GLY A 1 87 ? -13.945 -10.240 0.733 1.00 94.88 87 GLY A C 1
ATOM 659 O O . GLY A 1 87 ? -14.522 -10.104 -0.337 1.00 94.88 87 GLY A O 1
ATOM 660 N N . ARG A 1 88 ? -13.200 -9.262 1.267 1.00 89.56 88 ARG A N 1
ATOM 661 C CA . ARG A 1 88 ? -12.884 -7.997 0.583 1.00 89.56 88 ARG A CA 1
ATOM 662 C C . ARG A 1 88 ? -11.515 -8.028 -0.101 1.00 89.56 88 ARG A C 1
ATOM 664 O O . ARG A 1 88 ? -11.403 -7.546 -1.218 1.00 89.56 88 ARG A O 1
ATOM 671 N N . ILE A 1 89 ? -10.498 -8.594 0.554 1.00 91.75 89 ILE A N 1
ATOM 672 C CA . ILE A 1 89 ? -9.111 -8.606 0.059 1.00 91.75 89 ILE A CA 1
ATOM 673 C C . ILE A 1 89 ? -8.905 -9.667 -1.028 1.00 91.75 89 ILE A C 1
ATOM 675 O O . ILE A 1 89 ? -8.326 -9.366 -2.067 1.00 91.75 89 ILE A O 1
ATOM 679 N N . CYS A 1 90 ? -9.383 -10.897 -0.812 1.00 95.50 90 CYS A N 1
ATOM 680 C CA . CYS A 1 90 ? -9.123 -12.026 -1.707 1.00 95.50 90 CYS A CA 1
ATOM 681 C C . CYS A 1 90 ? -9.598 -11.780 -3.149 1.00 95.50 90 CYS A C 1
ATOM 683 O O . CYS A 1 90 ? -8.812 -12.046 -4.053 1.00 95.50 90 CYS A O 1
ATOM 685 N N . PRO A 1 91 ? -10.806 -11.235 -3.412 1.00 95.81 91 PRO A N 1
ATOM 686 C CA . PRO A 1 91 ? -11.238 -10.983 -4.788 1.00 95.81 91 PRO A CA 1
ATOM 687 C C . PRO A 1 91 ? -10.305 -10.027 -5.538 1.00 95.81 91 PRO A C 1
ATOM 689 O O . PRO A 1 91 ? -9.929 -10.295 -6.675 1.00 95.81 91 PRO A O 1
ATOM 692 N N . GLN A 1 92 ? -9.888 -8.935 -4.888 1.00 93.75 92 GLN A N 1
ATOM 693 C CA . GLN A 1 92 ? -8.982 -7.954 -5.492 1.00 93.75 92 GLN A CA 1
ATOM 694 C C . GLN A 1 92 ? -7.576 -8.530 -5.684 1.00 93.75 92 GLN A C 1
ATOM 696 O O . GLN A 1 92 ? -6.947 -8.280 -6.708 1.00 93.75 92 GLN A O 1
ATOM 701 N N . TYR A 1 93 ? -7.108 -9.333 -4.726 1.00 93.25 93 TYR A N 1
ATOM 702 C CA . TYR A 1 93 ? -5.830 -10.032 -4.813 1.00 93.25 93 TYR A CA 1
ATOM 703 C C . TYR A 1 93 ? -5.791 -11.001 -5.998 1.00 93.25 93 TYR A C 1
ATOM 705 O O . TYR A 1 93 ? -4.886 -10.909 -6.820 1.00 93.25 93 TYR A O 1
ATOM 713 N N . TYR A 1 94 ? -6.781 -11.890 -6.124 1.00 96.19 94 TYR A N 1
ATOM 714 C CA . TYR A 1 94 ? -6.811 -12.861 -7.219 1.00 96.19 94 TYR A CA 1
ATOM 715 C C . TYR A 1 94 ? -7.014 -12.196 -8.580 1.00 96.19 94 TYR A C 1
ATOM 717 O O . TYR A 1 94 ? -6.443 -12.663 -9.560 1.00 96.19 94 TYR A O 1
ATOM 725 N N . LEU A 1 95 ? -7.759 -11.088 -8.649 1.00 96.44 95 LEU A N 1
ATOM 726 C CA . LEU A 1 95 ? -7.864 -10.295 -9.872 1.00 96.44 95 LEU A CA 1
ATOM 727 C C . LEU A 1 95 ? -6.509 -9.698 -10.271 1.00 96.44 95 LEU A C 1
ATOM 729 O O . LEU A 1 95 ? -6.090 -9.850 -11.414 1.00 96.44 95 LEU A O 1
ATOM 733 N N . ALA A 1 96 ? -5.811 -9.050 -9.336 1.00 91.56 96 ALA A N 1
ATOM 734 C CA . ALA A 1 96 ? -4.489 -8.488 -9.599 1.00 91.56 96 ALA A CA 1
ATOM 735 C C . ALA A 1 96 ? -3.486 -9.580 -9.998 1.00 91.56 96 ALA A C 1
ATOM 737 O O . ALA A 1 96 ? -2.731 -9.392 -10.947 1.00 91.56 96 ALA A O 1
ATOM 738 N N . LEU A 1 97 ? -3.519 -10.728 -9.316 1.00 93.12 97 LEU A N 1
ATOM 739 C CA . LEU A 1 97 ? -2.688 -11.883 -9.637 1.00 93.12 97 LEU A CA 1
ATOM 740 C C . LEU A 1 97 ? -2.976 -12.395 -11.051 1.00 93.12 97 LEU A C 1
ATOM 742 O O . LEU A 1 97 ? -2.045 -12.556 -11.826 1.00 93.12 97 LEU A O 1
ATOM 746 N N . ALA A 1 98 ? -4.247 -12.581 -11.412 1.00 95.75 98 ALA A N 1
ATOM 747 C CA . ALA A 1 98 ? -4.634 -13.031 -12.746 1.00 95.75 98 ALA A CA 1
ATOM 748 C C . ALA A 1 98 ? -4.175 -12.056 -13.840 1.00 95.75 98 ALA A C 1
ATOM 750 O O . ALA A 1 98 ? -3.630 -12.488 -14.853 1.00 95.75 98 ALA A O 1
ATOM 751 N N . LEU A 1 99 ? -4.345 -10.747 -13.623 1.00 94.38 99 LEU A N 1
ATOM 752 C CA . LEU A 1 99 ? -3.892 -9.716 -14.559 1.00 94.38 99 LEU A CA 1
ATOM 753 C C . LEU A 1 99 ? -2.368 -9.730 -14.720 1.00 94.38 99 LEU A C 1
ATOM 755 O O . LEU A 1 99 ? -1.875 -9.737 -15.845 1.00 94.38 99 LEU A O 1
ATOM 759 N N . TRP A 1 100 ? -1.618 -9.788 -13.619 1.00 87.50 100 TRP A N 1
ATOM 760 C CA . TRP A 1 100 ? -0.156 -9.840 -13.666 1.00 87.50 100 TRP A CA 1
ATOM 761 C C . TRP A 1 100 ? 0.369 -11.133 -14.288 1.00 87.50 100 TRP A C 1
ATOM 763 O O . TRP A 1 100 ? 1.303 -11.085 -15.085 1.00 87.50 100 TRP A O 1
ATOM 773 N N . SER A 1 101 ? -0.250 -12.276 -13.987 1.00 90.06 101 SER A N 1
ATOM 774 C CA . SER A 1 101 ? 0.069 -13.547 -14.639 1.00 90.06 101 SER A CA 1
ATOM 775 C C . SER A 1 101 ? -0.208 -13.492 -16.141 1.00 90.06 101 SER A C 1
ATOM 777 O O . SER A 1 101 ? 0.610 -13.971 -16.919 1.00 90.06 101 SER A O 1
ATOM 779 N N . ALA A 1 102 ? -1.314 -12.874 -16.564 1.00 92.94 102 ALA A N 1
ATOM 780 C CA . ALA A 1 102 ? -1.620 -12.696 -17.979 1.00 92.94 102 ALA A CA 1
ATOM 781 C C . ALA A 1 102 ? -0.576 -11.811 -18.675 1.00 92.94 102 ALA A C 1
ATOM 783 O O . ALA A 1 102 ? -0.066 -12.197 -19.723 1.00 92.94 102 ALA A O 1
ATOM 784 N N . VAL A 1 103 ? -0.202 -10.674 -18.076 1.00 89.44 103 VAL A N 1
ATOM 785 C CA . VAL A 1 103 ? 0.873 -9.815 -18.601 1.00 89.44 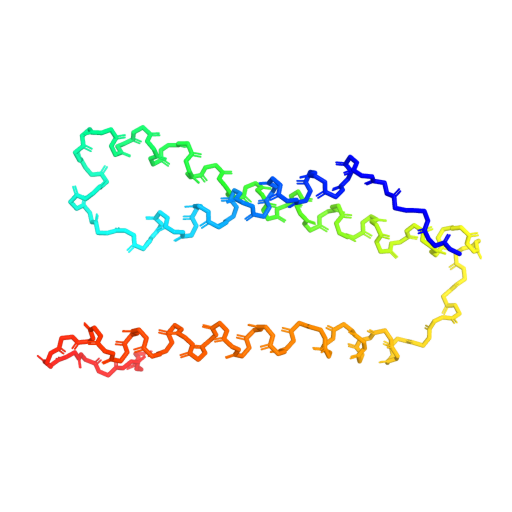103 VAL A CA 1
ATOM 786 C C . VAL A 1 103 ? 2.170 -10.609 -18.740 1.00 89.44 103 V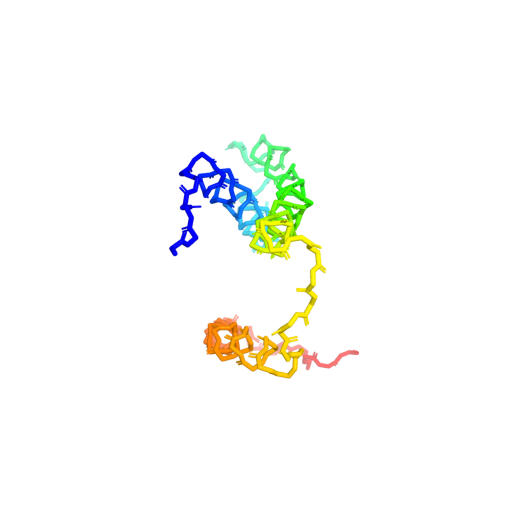AL A C 1
ATOM 788 O O . VAL A 1 103 ? 2.753 -10.608 -19.817 1.00 89.44 103 VAL A O 1
ATOM 791 N N . ALA A 1 104 ? 2.579 -11.340 -17.700 1.00 85.69 104 ALA A N 1
ATOM 792 C CA . ALA A 1 104 ? 3.808 -12.128 -17.718 1.00 85.69 104 ALA A CA 1
ATOM 793 C C . ALA A 1 104 ? 3.809 -13.214 -18.809 1.00 85.69 104 ALA A C 1
ATOM 795 O O . ALA A 1 104 ? 4.827 -13.420 -19.460 1.00 85.69 104 ALA A O 1
ATOM 796 N N . LEU A 1 105 ? 2.678 -13.891 -19.035 1.00 88.19 105 LEU A N 1
ATOM 797 C CA . LEU A 1 105 ? 2.550 -14.901 -20.092 1.00 88.19 105 LEU A CA 1
ATOM 798 C C . LEU A 1 105 ? 2.591 -14.287 -21.497 1.00 88.19 105 LEU A C 1
ATOM 800 O O . LEU A 1 105 ? 3.154 -14.891 -22.405 1.00 88.19 105 LEU A O 1
ATOM 804 N N . LEU A 1 106 ? 2.006 -13.101 -21.681 1.00 89.50 106 LEU A N 1
ATOM 805 C CA . LEU A 1 106 ? 1.949 -12.418 -22.977 1.00 89.50 106 LEU A CA 1
ATOM 806 C C . LEU A 1 106 ? 3.269 -11.735 -23.357 1.00 89.50 106 LEU A C 1
ATOM 808 O O . LEU A 1 106 ? 3.538 -11.563 -24.543 1.00 89.50 106 LEU A O 1
ATOM 812 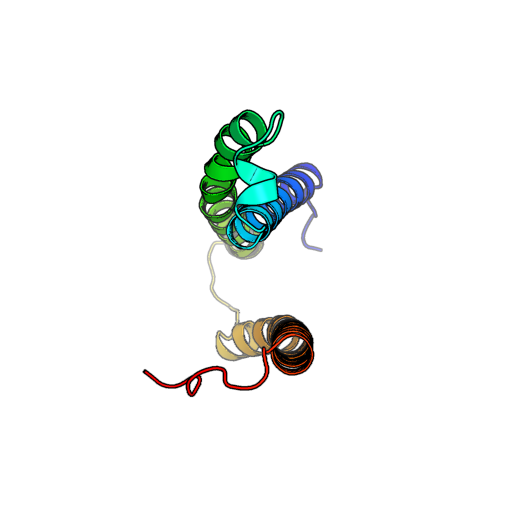N N . THR A 1 107 ? 4.080 -11.331 -22.376 1.00 85.31 107 THR A N 1
ATOM 813 C CA . THR A 1 107 ? 5.369 -10.659 -22.609 1.00 85.31 107 THR A CA 1
ATOM 814 C C . THR A 1 107 ? 6.577 -11.583 -22.464 1.00 85.31 107 THR A C 1
ATOM 816 O O . THR A 1 107 ? 7.703 -11.140 -22.698 1.00 85.31 107 THR A O 1
ATOM 819 N N . ALA A 1 108 ? 6.375 -12.853 -22.095 1.00 80.81 108 ALA A N 1
ATOM 820 C CA . ALA A 1 108 ? 7.456 -13.819 -21.967 1.00 80.81 108 ALA A CA 1
ATOM 821 C C . ALA A 1 108 ? 8.187 -13.996 -23.316 1.00 80.81 108 ALA A C 1
ATOM 823 O O . ALA A 1 108 ? 7.557 -14.368 -24.310 1.00 80.81 108 ALA A O 1
ATOM 824 N N . PRO A 1 109 ? 9.511 -13.762 -23.382 1.00 76.19 109 PRO A N 1
ATOM 825 C CA . PRO A 1 109 ? 10.269 -14.005 -24.601 1.00 76.19 109 PRO A CA 1
ATOM 826 C C . PRO A 1 109 ? 10.260 -15.500 -24.944 1.00 76.19 109 PRO A C 1
ATOM 828 O O . PRO A 1 109 ? 10.353 -16.357 -24.059 1.00 76.19 109 PRO A O 1
ATOM 831 N N . ALA A 1 110 ? 10.172 -15.821 -26.237 1.00 66.75 110 ALA A N 1
ATOM 832 C CA . ALA A 1 110 ? 10.260 -17.198 -26.713 1.00 66.75 110 ALA A CA 1
ATOM 833 C C . ALA A 1 110 ? 11.609 -17.805 -26.279 1.00 66.75 110 ALA A C 1
ATOM 835 O O . ALA A 1 110 ? 12.663 -17.368 -26.734 1.00 66.75 110 ALA A O 1
ATOM 836 N N . GLY A 1 111 ? 11.571 -18.781 -25.363 1.00 67.75 111 GLY A N 1
ATOM 837 C CA . GLY A 1 111 ? 12.762 -19.403 -24.769 1.00 67.75 111 GLY A CA 1
ATOM 838 C C . GLY A 1 111 ? 13.071 -18.999 -23.321 1.00 67.75 111 GLY A C 1
ATOM 839 O O . GLY A 1 111 ? 14.139 -19.348 -22.820 1.00 67.75 111 GLY A O 1
ATOM 840 N N . ALA A 1 112 ? 12.170 -18.286 -22.634 1.00 66.75 112 ALA A N 1
ATOM 841 C CA . ALA A 1 112 ? 12.334 -17.988 -21.213 1.00 66.75 112 ALA A CA 1
ATOM 842 C C . ALA A 1 112 ? 12.536 -19.281 -20.386 1.00 66.75 112 ALA A C 1
ATOM 844 O O . ALA A 1 112 ? 11.790 -20.249 -20.574 1.00 66.75 112 ALA A O 1
ATOM 845 N N . PRO A 1 113 ? 13.530 -19.323 -19.475 1.00 66.31 113 PRO A N 1
ATOM 846 C CA . PRO A 1 113 ? 13.722 -20.467 -18.595 1.00 66.31 113 PRO A CA 1
ATOM 847 C C . PRO A 1 113 ? 12.471 -20.688 -17.730 1.00 66.31 113 PRO A C 1
ATOM 849 O O . PRO A 1 113 ? 11.726 -19.735 -17.480 1.00 66.31 113 PRO A O 1
ATOM 852 N N . PRO A 1 114 ? 12.231 -21.924 -17.257 1.00 64.56 114 PRO A N 1
ATOM 853 C CA . PRO A 1 114 ? 11.080 -22.213 -16.418 1.00 64.56 114 PRO A CA 1
ATOM 854 C C . PRO A 1 114 ? 11.004 -21.254 -15.223 1.00 64.56 114 PRO A C 1
ATOM 856 O O . PRO A 1 114 ? 12.016 -20.919 -14.612 1.00 64.56 114 PRO A O 1
ATOM 859 N N . LEU A 1 115 ? 9.781 -20.842 -14.876 1.00 65.12 115 LEU A N 1
ATOM 860 C CA . LEU A 1 115 ? 9.498 -19.936 -13.753 1.00 65.12 115 LEU A CA 1
ATOM 861 C C . LEU A 1 115 ? 9.835 -20.539 -12.376 1.00 65.12 115 LEU A C 1
ATOM 863 O O . LEU A 1 115 ? 9.736 -19.846 -11.367 1.00 65.12 115 LEU A O 1
ATOM 867 N N . TRP A 1 116 ? 10.218 -21.817 -12.326 1.00 67.38 116 TRP A N 1
ATOM 868 C CA . TRP A 1 116 ? 10.748 -22.468 -11.138 1.00 67.38 116 TRP A CA 1
ATOM 869 C C . TRP A 1 116 ? 12.281 -22.490 -11.218 1.00 67.38 116 TRP A C 1
ATOM 871 O O . TRP A 1 116 ? 12.866 -23.060 -12.141 1.00 67.38 116 TRP A O 1
ATOM 881 N N . ARG A 1 117 ? 12.920 -21.834 -10.251 1.00 46.78 117 ARG A N 1
ATOM 882 C CA . ARG A 1 117 ? 14.328 -22.003 -9.890 1.00 46.78 117 ARG A CA 1
ATOM 883 C C . ARG A 1 117 ? 14.392 -22.370 -8.420 1.00 46.78 117 ARG A C 1
ATOM 885 O O . ARG A 1 117 ? 13.599 -21.775 -7.656 1.00 46.78 117 ARG A O 1
#

pLDDT: mean 86.05, std 10.38, range [42.66, 96.44]

Sequence (117 aa):
MTKRIPQIEVLRVLAMAGVFFFHLWSVIPEVGTTTPPGPVFGDVLAQGYLGVVVFNAISGFVLTLPLAARGGGLGLSASRFFRRRLGRICPQYYLALALWSAVALLTAPAGAPPLWR

Solvent-accessible surface area (backbone atoms only — not comparable to full-atom values): 6793 Å² total; per-residue (Å²): 131,86,81,81,56,67,70,60,55,51,53,38,50,54,18,50,49,31,35,50,48,26,55,52,57,76,71,54,59,65,77,67,40,74,42,88,69,18,54,62,51,48,63,58,33,63,56,10,65,55,16,54,57,53,31,50,55,51,50,52,52,62,66,43,49,69,34,57,77,57,78,62,57,74,90,59,59,64,67,63,51,50,52,59,49,46,72,58,47,49,62,56,50,54,51,51,49,51,52,52,51,50,52,51,65,75,67,54,59,95,83,64,75,72,95,72,129

Radius of gyration: 19.67 Å; Cα contacts (8 Å, |Δi|>4): 51; chains: 1; bounding box: 41×36×53 Å